Protein AF-H0HWJ2-F1 (afdb_monomer)

Solvent-accessible surface area (backbone atoms only — not comparable to full-atom values): 8398 Å² total; per-residue (Å²): 134,89,78,90,81,84,83,90,76,93,73,86,88,87,79,75,92,72,84,71,67,84,74,78,88,79,69,81,78,77,68,75,59,49,79,37,84,39,38,41,63,67,36,46,38,52,46,49,56,40,43,75,72,72,40,50,66,45,81,44,53,60,46,68,86,50,76,52,96,65,55,91,70,61,54,28,41,61,59,67,74,64,51,54,77,43,46,58,42,52,88,85,35,76,60,7,33,50,51,53,53,38,50,76,69,65,35,59,61,53,54,29,40,67,76,26,55,45,96,50,84,73,29,43,23,37,42,51,66,61,26,13,58,67,69,91

Nearest PDB structures (foldseek):
  3g5r-assembly1_A  TM=9.737E-01  e=5.961E-14  Thermus thermophilus HB8
  3g5q-assembly1_A  TM=9.767E-01  e=1.861E-13  Thermus thermophilus HB8
  3g5s-assembly1_A  TM=9.662E-01  e=2.276E-13  Thermus thermophilus HB8
  9enn-assembly1_A  TM=7.769E-01  e=1.678E-01  Hebeloma cylindrosporum
  9enk-assembly2_D  TM=7.489E-01  e=1.201E-01  Hebeloma cylindrosporum

InterPro domains:
  IPR002218 tRNA uridine 5-carboxymethylaminomethyl modification enzyme MnmG-related [PTHR11806] (30-119)
  IPR036188 FAD/NAD(P)-binding domain superfamily [G3DSA:3.50.50.60] (31-136)
  IPR036188 FAD/NAD(P)-binding domain superfamily [SSF51905] (28-124)
  IPR040131 MnmG, N-terminal domain [PF01134] (34-136)

Secondary structure (DSSP, 8-state):
--------------S-----------S---PPPEEEE--SHHHHHHHHHHHHTT--EEEE--TTTS--TT--SS-TT--SS-SEEEE--TTT-HHHHHHHHHHHTT-HHHHHHHHTEE--TTEEEE-HHHHHHHH-

Organism: NCBI:txid1107882

pLDDT: mean 85.3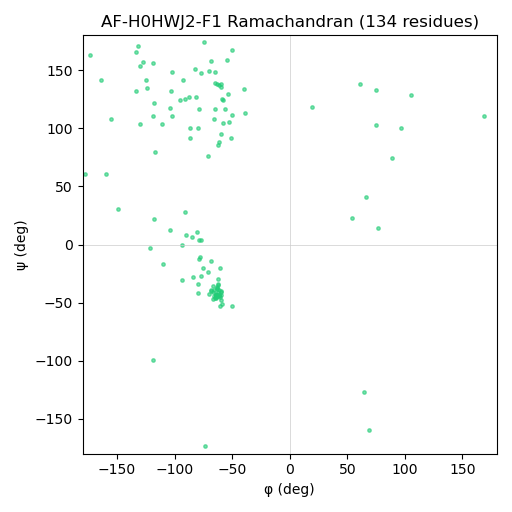6, std 22.45, range [29.83, 98.81]

Sequence (136 aa):
MLAMNDESRRNIQRDSLHFRTPGTISAAMKMKPVHIIGGGLAGSEAAWQAAQAGVPVVLYEMRPVRGTEAHKTDSLAELVCSNSFRSDDATANAVGLLHAEMRLAGSLIMRAADAHQVPAGGALAVDRDGFSAAVT

Structure (mmCIF, N/CA/C/O backbone):
data_AF-H0HWJ2-F1
#
_entry.id   AF-H0HWJ2-F1
#
loop_
_atom_site.group_PDB
_atom_site.id
_atom_site.type_symbol
_atom_site.label_atom_id
_atom_site.label_alt_id
_atom_site.label_comp_id
_atom_site.label_asym_id
_atom_site.label_entity_id
_atom_site.label_seq_id
_atom_site.pdbx_PDB_ins_code
_atom_site.Cartn_x
_atom_site.Cartn_y
_atom_site.Cartn_z
_atom_site.occupancy
_atom_site.B_iso_or_equiv
_atom_site.auth_seq_id
_atom_site.auth_comp_id
_atom_site.auth_asym_id
_atom_site.auth_atom_id
_atom_site.pdbx_PDB_model_num
ATOM 1 N N . MET A 1 1 ? 11.271 -0.576 87.605 1.00 35.44 1 MET A N 1
ATOM 2 C CA . MET A 1 1 ? 11.892 -1.913 87.565 1.00 35.44 1 MET A CA 1
ATOM 3 C C . MET A 1 1 ? 11.489 -2.549 86.245 1.00 35.44 1 MET A C 1
ATOM 5 O O . MET A 1 1 ? 10.350 -2.969 86.151 1.00 35.44 1 MET A O 1
ATOM 9 N N . LEU A 1 2 ? 12.421 -2.516 85.274 1.00 29.83 2 LEU A N 1
ATOM 10 C CA . LEU A 1 2 ? 12.485 -3.254 83.992 1.00 29.83 2 LEU A CA 1
ATOM 11 C C . LEU A 1 2 ? 11.345 -3.029 82.974 1.00 29.83 2 LEU A C 1
ATOM 13 O O . LEU A 1 2 ? 10.183 -3.079 83.337 1.00 29.83 2 LEU A O 1
ATOM 17 N N . ALA A 1 3 ? 11.541 -2.895 81.665 1.00 29.95 3 ALA A N 1
ATOM 18 C CA . ALA A 1 3 ? 12.613 -2.486 80.749 1.00 29.95 3 ALA A CA 1
ATOM 19 C C . ALA A 1 3 ? 11.944 -2.454 79.349 1.00 29.95 3 ALA A C 1
ATOM 21 O O . ALA A 1 3 ? 10.866 -3.017 79.167 1.00 29.95 3 ALA A O 1
ATOM 22 N N . MET A 1 4 ? 12.574 -1.786 78.386 1.00 38.53 4 MET A N 1
ATOM 23 C CA . MET A 1 4 ? 12.159 -1.634 76.983 1.00 38.53 4 MET A CA 1
ATOM 24 C C . MET A 1 4 ? 11.892 -2.957 76.230 1.00 38.53 4 MET A C 1
ATOM 26 O O . MET A 1 4 ? 12.429 -3.997 76.606 1.00 38.53 4 MET A O 1
ATOM 30 N N . ASN A 1 5 ? 11.109 -2.882 75.141 1.00 32.75 5 ASN A N 1
ATOM 31 C CA . ASN A 1 5 ? 11.477 -3.254 73.750 1.00 32.75 5 ASN A CA 1
ATOM 32 C C . ASN A 1 5 ? 10.198 -3.271 72.890 1.00 32.75 5 ASN A C 1
ATOM 34 O O . ASN A 1 5 ? 9.233 -3.953 73.218 1.00 32.75 5 ASN A O 1
ATOM 38 N N . ASP A 1 6 ? 10.026 -2.334 71.964 1.00 41.09 6 ASP A N 1
ATOM 39 C CA . ASP A 1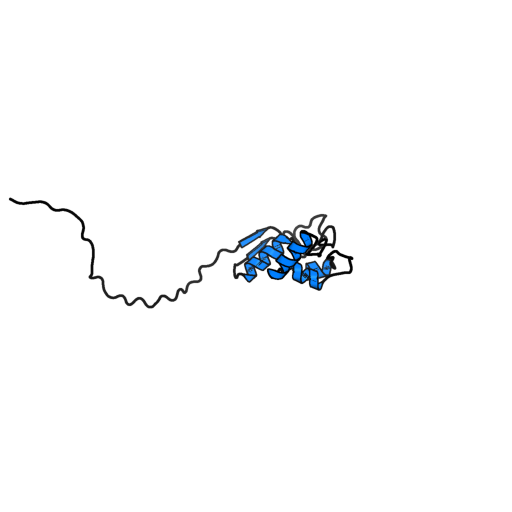 6 ? 10.634 -2.226 70.627 1.00 41.09 6 ASP A CA 1
ATOM 40 C C . ASP A 1 6 ? 10.040 -3.204 69.599 1.00 41.09 6 ASP A C 1
ATOM 42 O O . ASP A 1 6 ? 9.784 -4.382 69.834 1.00 41.09 6 ASP A O 1
ATOM 46 N N . GLU A 1 7 ? 9.758 -2.581 68.473 1.00 47.94 7 GLU A N 1
ATOM 47 C CA . GLU A 1 7 ? 9.048 -2.929 67.267 1.00 47.94 7 GLU A CA 1
ATOM 48 C C . GLU A 1 7 ? 9.481 -4.262 66.634 1.00 47.94 7 GLU A C 1
ATOM 50 O O . GLU A 1 7 ? 10.553 -4.799 66.885 1.00 47.94 7 GLU A O 1
ATOM 55 N N . SER A 1 8 ? 8.665 -4.728 65.682 1.00 42.38 8 SER A N 1
ATOM 56 C CA . SER A 1 8 ? 9.022 -5.691 64.625 1.00 42.38 8 SER A CA 1
ATOM 57 C C . SER A 1 8 ? 8.855 -7.189 64.924 1.00 42.38 8 SER A C 1
ATOM 59 O O . SER A 1 8 ? 9.799 -7.966 64.980 1.00 42.38 8 SER A O 1
ATOM 61 N N . ARG A 1 9 ? 7.596 -7.644 64.937 1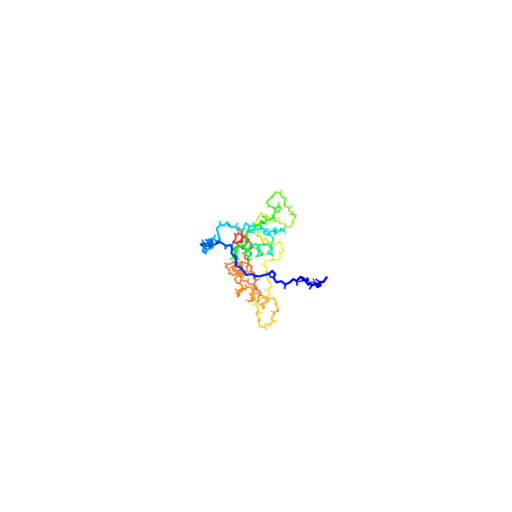.00 39.47 9 ARG A N 1
ATOM 62 C CA . ARG A 1 9 ? 7.189 -8.911 64.286 1.00 39.47 9 ARG A CA 1
ATOM 63 C C . ARG A 1 9 ? 5.682 -8.923 64.033 1.00 39.47 9 ARG A C 1
ATOM 65 O O . ARG A 1 9 ? 4.929 -9.771 64.491 1.00 39.47 9 ARG A O 1
ATOM 72 N N . ARG A 1 10 ? 5.260 -7.938 63.234 1.00 47.91 10 ARG A N 1
ATOM 73 C CA . ARG A 1 10 ? 4.078 -8.037 62.372 1.00 47.91 10 ARG A CA 1
ATOM 74 C C . ARG A 1 10 ? 4.329 -9.166 61.375 1.00 47.91 10 ARG A C 1
ATOM 76 O O . ARG A 1 10 ? 4.892 -8.914 60.318 1.00 47.91 10 ARG A O 1
ATOM 83 N N . ASN A 1 11 ? 3.989 -10.402 61.723 1.00 37.62 11 ASN A N 1
ATOM 84 C CA . ASN A 1 11 ? 3.738 -11.433 60.728 1.00 37.62 11 ASN A CA 1
ATOM 85 C C . ASN A 1 11 ? 3.0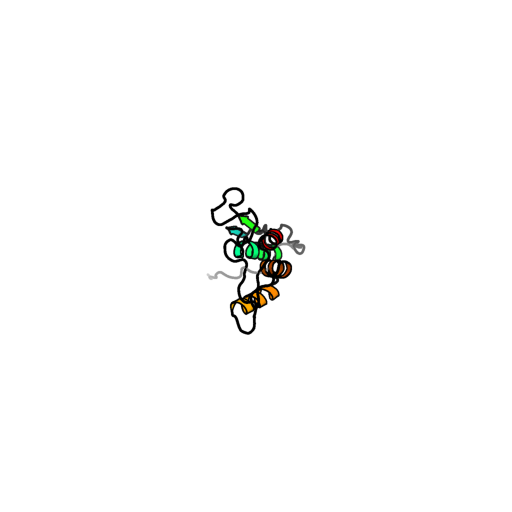03 -12.626 61.349 1.00 37.62 11 ASN A C 1
ATOM 87 O O . ASN A 1 11 ? 3.374 -13.082 62.425 1.00 37.62 11 ASN A O 1
ATOM 91 N N . ILE A 1 12 ? 2.072 -13.170 60.565 1.00 39.16 12 ILE A N 1
ATOM 92 C CA . ILE A 1 12 ? 1.558 -14.546 60.617 1.00 39.16 12 ILE A CA 1
ATOM 93 C C . ILE A 1 12 ? 0.243 -14.747 61.398 1.00 39.16 12 ILE A C 1
ATOM 95 O O . ILE A 1 12 ? 0.199 -14.944 62.606 1.00 39.16 12 ILE A O 1
ATOM 99 N N . GLN A 1 13 ? -0.811 -14.828 60.574 1.00 40.19 13 GLN A N 1
ATOM 100 C CA . GLN A 1 13 ? -1.999 -15.683 60.691 1.00 40.19 13 GLN A CA 1
ATOM 101 C C . GLN A 1 13 ? -3.064 -15.318 61.726 1.00 40.19 13 GLN A C 1
ATOM 103 O O . GLN A 1 13 ? -2.984 -15.719 62.882 1.00 40.19 13 GLN A O 1
ATOM 108 N N . ARG A 1 14 ? -4.160 -14.725 61.229 1.00 40.91 14 ARG A N 1
ATOM 109 C CA . ARG A 1 14 ? -5.545 -15.217 61.413 1.00 40.91 14 ARG A CA 1
ATOM 110 C C . ARG A 1 14 ? -6.544 -14.327 60.666 1.00 40.91 14 ARG A C 1
ATOM 112 O O . ARG A 1 14 ? -7.461 -13.789 61.262 1.00 40.91 14 ARG A O 1
ATOM 119 N N . ASP A 1 15 ? -6.398 -14.233 59.348 1.00 36.28 15 ASP A N 1
ATOM 120 C CA . ASP A 1 15 ? -7.514 -13.826 58.495 1.00 36.28 15 ASP A CA 1
ATOM 121 C C . ASP A 1 15 ? -7.949 -15.029 57.667 1.00 36.28 15 ASP A C 1
ATOM 123 O O . ASP A 1 15 ? -7.250 -15.498 56.774 1.00 36.28 15 ASP A O 1
ATOM 127 N N . SER A 1 16 ? -9.075 -15.5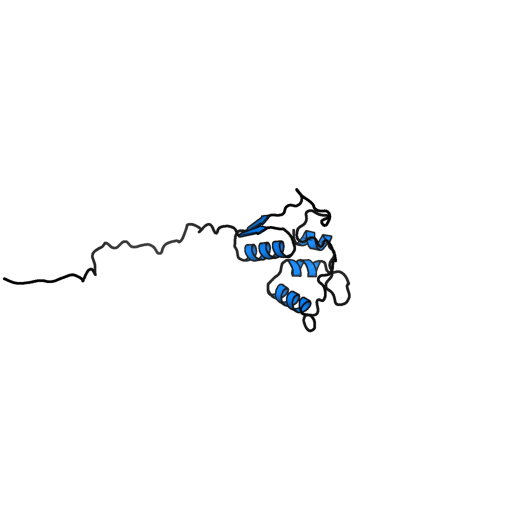83 58.117 1.00 39.00 16 SER A N 1
ATOM 128 C CA . SER A 1 16 ? -10.130 -16.239 57.347 1.00 39.00 16 SER A CA 1
ATOM 129 C C . SER A 1 16 ? -9.776 -16.719 55.931 1.00 39.00 16 SER A C 1
ATOM 131 O O . SER A 1 16 ? -9.519 -15.942 55.012 1.00 39.00 16 SER A O 1
ATOM 133 N N . LEU A 1 17 ? -9.886 -18.039 55.747 1.00 36.38 17 LEU A N 1
ATOM 134 C CA . LEU A 1 17 ? -9.957 -18.710 54.452 1.00 36.38 17 LEU A CA 1
ATOM 135 C C . LEU A 1 17 ? -11.038 -18.074 53.558 1.00 36.38 17 LEU A C 1
ATOM 137 O O . LEU A 1 17 ? -12.192 -18.491 53.563 1.00 36.38 17 LEU A O 1
ATOM 141 N N . HIS A 1 18 ? -10.650 -17.099 52.742 1.00 37.00 18 HIS A N 1
ATOM 142 C CA . HIS A 1 18 ? -11.327 -16.809 51.488 1.00 37.00 18 HIS A CA 1
ATOM 143 C C . HIS A 1 18 ? -10.704 -17.713 50.433 1.00 37.00 18 HIS A C 1
ATOM 145 O O . HIS A 1 18 ? -9.623 -17.432 49.911 1.00 37.00 18 HIS A O 1
ATOM 151 N N . PHE A 1 19 ? -11.393 -18.810 50.128 1.00 39.34 19 PHE A N 1
ATOM 152 C CA . PHE A 1 19 ? -11.152 -19.586 48.921 1.00 39.34 19 PHE A CA 1
ATOM 153 C C . PHE A 1 19 ? -11.462 -18.676 47.724 1.00 39.34 19 PHE A C 1
ATOM 155 O O . PHE A 1 19 ? -12.588 -18.610 47.239 1.00 39.34 19 PHE A O 1
ATOM 162 N N . ARG A 1 20 ? -10.473 -17.881 47.297 1.00 43.62 20 ARG A N 1
ATOM 163 C CA . ARG A 1 20 ? -10.531 -17.181 46.018 1.00 43.62 20 ARG A CA 1
ATOM 164 C C . ARG A 1 20 ? -10.501 -18.270 44.955 1.00 43.62 20 ARG A C 1
ATOM 166 O O . ARG A 1 20 ? -9.470 -18.907 44.755 1.00 43.62 20 ARG A O 1
ATOM 173 N N . THR A 1 21 ? -11.632 -18.488 44.292 1.00 52.31 21 THR A N 1
ATOM 174 C CA . THR A 1 21 ? -11.663 -19.088 42.956 1.00 52.31 21 THR A CA 1
ATOM 175 C C . THR A 1 21 ? -10.503 -18.510 42.139 1.00 52.31 21 THR A C 1
ATOM 177 O O . THR A 1 21 ? -10.318 -17.287 42.186 1.00 52.31 21 THR A O 1
ATOM 180 N N . PRO A 1 22 ? -9.716 -19.328 41.412 1.00 48.03 22 PRO A N 1
ATOM 181 C CA . PRO A 1 22 ? -8.761 -18.819 40.436 1.00 48.03 22 PRO A CA 1
ATOM 182 C C . PRO A 1 22 ? -9.519 -17.848 39.542 1.00 48.03 22 PRO A C 1
ATOM 184 O O . PRO A 1 22 ? -10.486 -18.232 38.885 1.00 48.03 22 PRO A O 1
ATOM 187 N N . GLY A 1 23 ? -9.174 -16.569 39.660 1.00 45.28 23 GLY A N 1
ATOM 188 C CA . GLY A 1 23 ? -9.943 -15.492 39.076 1.00 45.28 23 GLY A CA 1
ATOM 189 C C . GLY A 1 23 ? -10.084 -15.726 37.586 1.00 45.28 23 GLY A C 1
ATOM 190 O O . GLY A 1 23 ? -9.103 -15.690 36.847 1.00 45.28 23 GLY A O 1
ATOM 191 N N . THR A 1 24 ? -11.319 -15.921 37.144 1.00 47.34 24 THR A N 1
ATOM 192 C CA . THR A 1 24 ? -11.717 -15.558 35.797 1.00 47.34 24 THR A CA 1
ATOM 193 C C . THR A 1 24 ? -11.303 -14.100 35.629 1.00 47.34 24 THR A C 1
ATOM 195 O O . THR A 1 24 ? -11.916 -13.206 36.216 1.00 47.34 24 THR A O 1
ATOM 198 N N . ILE A 1 25 ? -10.234 -13.833 34.879 1.00 56.34 25 ILE A N 1
ATOM 199 C CA . ILE A 1 25 ? -9.942 -12.484 34.396 1.00 56.34 25 ILE A CA 1
ATOM 200 C C . ILE A 1 25 ? -11.009 -12.201 33.333 1.00 56.34 25 ILE A C 1
ATOM 202 O O . ILE A 1 25 ? -10.780 -12.335 32.140 1.00 56.34 25 ILE A O 1
ATOM 206 N N . SER A 1 26 ? -12.231 -11.907 33.773 1.00 60.72 26 SER A N 1
ATOM 207 C CA . SER A 1 26 ? -13.337 -11.507 32.912 1.00 60.72 26 SER A CA 1
ATOM 208 C C . SER A 1 26 ? -13.747 -10.092 33.270 1.00 60.72 26 SER A C 1
ATOM 210 O O . SER A 1 26 ? -14.733 -9.849 33.959 1.00 60.72 26 SER A O 1
ATOM 212 N N . ALA A 1 27 ? -12.960 -9.161 32.754 1.00 53.94 27 ALA A N 1
ATOM 213 C CA . ALA A 1 27 ? -13.436 -7.922 32.171 1.00 53.94 27 ALA A CA 1
ATOM 214 C C . ALA A 1 27 ? -12.331 -7.518 31.201 1.00 53.94 27 ALA A C 1
ATOM 216 O O . ALA A 1 27 ? -11.229 -7.187 31.633 1.00 53.94 27 ALA A O 1
ATOM 217 N N . ALA A 1 28 ? -12.601 -7.653 29.901 1.00 56.12 28 ALA A N 1
ATOM 218 C CA . ALA A 1 28 ? -11.720 -7.224 28.829 1.00 56.12 28 ALA A CA 1
ATOM 219 C C . ALA A 1 28 ? -11.059 -5.897 29.215 1.00 56.12 28 ALA A C 1
ATOM 221 O O . ALA A 1 28 ? -11.747 -4.880 29.352 1.00 56.12 28 ALA A O 1
ATOM 222 N N . MET A 1 29 ? -9.738 -5.896 29.418 1.00 58.53 29 MET A N 1
ATOM 223 C CA . MET A 1 29 ? -9.011 -4.639 29.368 1.00 58.53 29 MET A CA 1
ATOM 224 C C . MET A 1 29 ? -9.293 -4.093 27.974 1.00 58.53 29 MET A C 1
ATOM 226 O O . MET A 1 29 ? -8.804 -4.636 26.986 1.00 58.53 29 MET A O 1
ATOM 230 N N . LYS A 1 30 ? -10.170 -3.087 27.889 1.00 74.44 30 LYS A N 1
ATOM 231 C CA . LYS A 1 30 ? -10.442 -2.364 26.651 1.00 74.44 30 LYS A CA 1
ATOM 232 C C . LYS A 1 30 ? -9.111 -1.762 26.229 1.00 74.44 30 LYS A C 1
ATOM 234 O O . LYS A 1 30 ? -8.710 -0.721 26.751 1.00 74.44 30 LYS A O 1
ATOM 239 N N . MET A 1 31 ? -8.396 -2.460 25.350 1.00 84.19 31 MET A N 1
ATOM 240 C CA . MET A 1 31 ? -7.186 -1.922 24.758 1.00 84.19 31 MET A CA 1
ATOM 241 C C . MET A 1 31 ? -7.588 -0.637 24.050 1.00 84.19 31 MET A C 1
ATOM 243 O O . MET A 1 31 ? -8.545 -0.617 23.271 1.00 84.19 31 MET A O 1
ATOM 247 N N . LYS A 1 32 ? -6.915 0.460 24.398 1.00 94.50 32 LYS A N 1
ATOM 248 C CA . LYS A 1 32 ? -7.139 1.730 23.715 1.00 94.50 32 LYS A CA 1
ATOM 249 C C . LYS A 1 32 ? -6.723 1.552 22.255 1.00 94.50 32 LYS A C 1
ATOM 251 O O . LYS A 1 32 ? -5.695 0.915 22.019 1.00 94.50 32 LYS A O 1
ATOM 256 N N . PRO A 1 33 ? -7.495 2.083 21.298 1.00 96.88 33 PRO A N 1
ATOM 257 C CA . PRO A 1 33 ? -7.129 1.950 19.906 1.00 96.88 33 PRO A CA 1
ATOM 258 C C . PRO A 1 33 ? -5.831 2.697 19.594 1.00 96.88 33 PRO A C 1
ATOM 260 O O . PRO A 1 33 ? -5.540 3.741 20.183 1.00 96.88 33 PRO A O 1
ATOM 263 N N . VAL A 1 34 ? -5.074 2.173 18.635 1.00 98.06 34 VAL A N 1
ATOM 264 C CA . VAL A 1 34 ? -3.980 2.897 17.989 1.00 98.06 34 VAL A CA 1
ATOM 265 C C . VAL A 1 34 ? -4.580 3.790 16.910 1.00 98.06 34 VAL A C 1
ATOM 267 O O . VAL A 1 34 ? -5.344 3.338 16.058 1.00 98.06 34 VAL A O 1
ATOM 270 N N . HIS A 1 35 ? -4.241 5.072 16.965 1.00 98.44 35 HIS A N 1
ATOM 271 C CA . HIS A 1 35 ? -4.691 6.064 15.999 1.00 98.44 35 HIS A CA 1
ATOM 272 C C . HIS A 1 35 ? -3.624 6.225 14.916 1.00 98.44 35 HIS A C 1
ATOM 274 O O . HIS A 1 35 ? -2.471 6.522 15.227 1.00 98.44 35 HIS A O 1
ATOM 280 N N . ILE A 1 36 ? -4.008 6.042 13.655 1.00 98.75 36 ILE A N 1
ATOM 281 C CA . ILE A 1 36 ? -3.110 6.146 12.502 1.00 98.75 36 ILE A CA 1
ATOM 282 C C . ILE A 1 36 ? -3.601 7.279 11.617 1.00 98.75 36 ILE A C 1
ATOM 284 O O . ILE A 1 36 ? -4.748 7.273 11.179 1.00 98.75 36 ILE A O 1
ATOM 288 N N . ILE A 1 37 ? -2.741 8.266 11.378 1.00 98.44 37 ILE A N 1
ATOM 289 C CA . ILE A 1 37 ? -3.089 9.466 10.617 1.00 98.44 37 ILE A CA 1
ATOM 290 C C . ILE A 1 37 ? -2.529 9.345 9.199 1.00 98.44 37 ILE A C 1
ATOM 292 O O . ILE A 1 37 ? -1.319 9.416 8.999 1.00 98.44 37 ILE A O 1
ATOM 296 N N . GLY A 1 38 ? -3.427 9.197 8.227 1.00 97.94 38 GLY A N 1
ATOM 297 C CA . GLY A 1 38 ? -3.143 9.082 6.799 1.00 97.94 38 GLY A CA 1
ATOM 298 C C . GLY A 1 38 ? -3.299 7.655 6.276 1.00 97.94 38 GLY A C 1
ATOM 299 O O . GLY A 1 38 ? -2.684 6.728 6.792 1.00 97.94 38 GLY A O 1
ATOM 300 N N . GLY A 1 39 ? -4.067 7.494 5.199 1.00 97.75 39 GLY A N 1
ATOM 301 C CA . GLY A 1 39 ? -4.328 6.236 4.499 1.00 97.75 39 GLY A CA 1
ATOM 302 C C . GLY A 1 39 ? -3.357 5.936 3.356 1.00 97.75 39 GLY A C 1
ATOM 303 O O . GLY A 1 39 ? -3.734 5.303 2.376 1.00 97.75 39 GLY A O 1
ATOM 304 N N . GLY A 1 40 ? -2.118 6.433 3.420 1.00 97.81 40 GLY A N 1
ATOM 305 C CA . GLY A 1 40 ? -1.079 6.128 2.426 1.00 97.81 40 GLY A CA 1
ATOM 306 C C . GLY A 1 40 ? -0.521 4.705 2.569 1.00 97.81 40 GLY A C 1
ATOM 307 O O . GLY A 1 40 ? -0.991 3.932 3.404 1.00 97.81 40 GLY A O 1
ATOM 308 N N . LEU A 1 41 ? 0.528 4.368 1.805 1.00 98.31 41 LEU A N 1
ATOM 309 C CA . LEU A 1 41 ? 1.195 3.052 1.867 1.00 98.31 41 LEU A CA 1
ATOM 310 C C . LEU A 1 41 ? 1.555 2.646 3.309 1.00 98.31 41 LEU A C 1
ATOM 312 O O . LEU A 1 41 ? 1.156 1.586 3.782 1.00 98.31 41 LEU A O 1
ATOM 316 N N . ALA A 1 42 ? 2.257 3.525 4.032 1.00 98.44 42 ALA A N 1
ATOM 317 C CA . ALA A 1 42 ? 2.698 3.250 5.399 1.00 98.44 42 ALA A CA 1
ATOM 318 C C . ALA A 1 42 ? 1.539 3.183 6.405 1.00 98.44 42 ALA A C 1
ATOM 320 O O . ALA A 1 42 ? 1.547 2.334 7.290 1.00 98.44 42 ALA A O 1
ATOM 321 N N . GLY A 1 43 ? 0.540 4.063 6.280 1.00 98.69 43 GLY A N 1
ATOM 322 C CA . GLY A 1 43 ? -0.601 4.085 7.195 1.00 98.69 43 GLY A CA 1
ATOM 323 C C . GLY A 1 43 ? -1.501 2.863 7.041 1.00 98.69 43 GLY A C 1
ATOM 324 O O . GLY A 1 43 ? -1.924 2.285 8.039 1.00 98.69 43 GLY A O 1
ATOM 325 N N . SER A 1 44 ? -1.711 2.416 5.802 1.00 98.69 44 SER A N 1
ATOM 326 C CA . SER A 1 44 ? -2.473 1.199 5.502 1.00 98.69 44 SER A CA 1
ATOM 327 C C . SER A 1 44 ? -1.755 -0.049 6.021 1.00 98.69 44 SER A C 1
ATOM 329 O O . SER A 1 44 ? -2.372 -0.881 6.680 1.00 98.69 44 SER A O 1
ATOM 331 N N . GLU A 1 45 ? -0.436 -0.151 5.817 1.00 98.81 45 GLU A N 1
ATOM 332 C CA . GLU A 1 45 ? 0.361 -1.258 6.362 1.00 98.81 45 GLU A CA 1
ATOM 333 C C . GLU A 1 45 ? 0.377 -1.244 7.898 1.00 98.81 45 GLU A C 1
ATOM 335 O O . GLU A 1 45 ? 0.155 -2.274 8.528 1.00 98.81 45 GLU A O 1
ATOM 340 N N . ALA A 1 46 ? 0.570 -0.082 8.527 1.00 98.75 46 ALA A N 1
ATOM 341 C CA . ALA A 1 46 ? 0.548 0.033 9.984 1.00 98.75 46 ALA A CA 1
ATOM 342 C C . ALA A 1 46 ? -0.821 -0.355 10.571 1.00 98.75 46 ALA A C 1
ATOM 344 O O . ALA A 1 46 ? -0.878 -1.048 11.589 1.00 98.75 46 ALA A O 1
ATOM 345 N N . ALA A 1 47 ? -1.916 0.055 9.919 1.00 98.69 47 ALA A N 1
ATOM 346 C CA . ALA A 1 47 ? -3.272 -0.301 10.326 1.00 98.69 47 ALA A CA 1
ATOM 347 C C . ALA A 1 47 ? -3.500 -1.806 10.217 1.00 98.69 47 ALA A C 1
ATOM 349 O O . ALA A 1 47 ? -3.993 -2.422 11.162 1.00 98.69 47 ALA A O 1
ATOM 350 N N . TRP A 1 48 ? -3.074 -2.396 9.100 1.00 98.56 48 TRP A N 1
ATOM 351 C CA . TRP A 1 48 ? -3.152 -3.829 8.864 1.00 98.56 48 TRP A CA 1
ATOM 352 C C . TRP A 1 48 ? -2.386 -4.631 9.918 1.00 98.56 48 TRP A C 1
ATOM 354 O O . TRP A 1 48 ? -2.951 -5.528 10.540 1.00 98.56 48 TRP A O 1
ATOM 364 N N . GLN A 1 49 ? -1.121 -4.290 10.164 1.00 98.56 49 GLN A N 1
ATOM 365 C CA . GLN A 1 49 ? -0.273 -5.015 11.112 1.00 98.56 49 GLN A CA 1
ATOM 366 C C . GLN A 1 49 ? -0.806 -4.914 12.547 1.00 98.56 49 GLN A C 1
ATOM 368 O O . GLN A 1 49 ? -0.881 -5.919 13.254 1.00 98.56 49 GLN A O 1
ATOM 373 N N . ALA A 1 50 ? -1.239 -3.723 12.975 1.00 98.06 50 ALA A N 1
ATOM 374 C CA . ALA A 1 50 ? -1.829 -3.540 14.299 1.00 98.06 50 ALA A CA 1
ATOM 375 C C . ALA A 1 50 ? -3.145 -4.324 14.457 1.00 98.06 50 ALA A C 1
ATOM 377 O O . ALA A 1 50 ? -3.335 -5.004 15.468 1.00 98.06 50 ALA A O 1
ATOM 378 N N . ALA A 1 51 ? -4.016 -4.298 13.443 1.00 97.56 51 ALA A N 1
ATOM 379 C CA . ALA A 1 51 ? -5.265 -5.055 13.453 1.00 97.56 51 ALA A CA 1
ATOM 380 C C . ALA A 1 51 ? -5.025 -6.576 13.473 1.00 97.56 51 ALA A C 1
ATOM 382 O O . ALA A 1 51 ? -5.647 -7.280 14.268 1.00 97.56 51 ALA A O 1
ATOM 383 N N . GLN A 1 52 ? -4.077 -7.079 12.674 1.00 97.75 52 GLN A N 1
ATOM 384 C CA . GLN A 1 52 ? -3.684 -8.496 12.655 1.00 97.75 52 GLN A CA 1
ATOM 385 C C . GLN A 1 52 ? -3.102 -8.967 13.995 1.00 97.75 52 GLN A C 1
ATOM 387 O O . GLN A 1 52 ? -3.276 -10.125 14.369 1.00 97.75 52 GLN A O 1
ATOM 392 N N . ALA A 1 53 ? -2.464 -8.072 14.753 1.00 96.81 53 ALA A N 1
ATOM 393 C CA . ALA A 1 53 ? -1.994 -8.338 16.113 1.00 96.81 53 ALA A CA 1
ATOM 394 C C . ALA A 1 53 ? -3.110 -8.271 17.181 1.00 96.81 53 ALA A C 1
ATOM 396 O O . ALA A 1 53 ? -2.832 -8.394 18.375 1.00 96.81 53 ALA A O 1
ATOM 397 N N . GLY A 1 54 ? -4.370 -8.058 16.784 1.00 96.00 54 GLY A N 1
ATOM 398 C CA . GLY A 1 54 ? -5.514 -7.950 17.693 1.00 96.00 54 GLY A CA 1
ATOM 399 C C . GLY A 1 54 ? -5.612 -6.607 18.423 1.00 96.00 54 GLY A C 1
ATOM 400 O O . GLY A 1 54 ? -6.358 -6.491 19.398 1.00 96.00 54 GLY A O 1
ATOM 401 N N . VAL A 1 55 ? -4.871 -5.587 17.980 1.00 97.00 55 VAL A N 1
ATOM 402 C CA . VAL A 1 55 ? -4.934 -4.234 18.542 1.00 97.00 55 VAL A CA 1
ATOM 403 C C . VAL A 1 55 ? -6.032 -3.444 17.823 1.00 97.00 55 VAL A C 1
ATOM 405 O O . VAL A 1 55 ? -6.007 -3.363 16.597 1.00 97.00 55 VAL A O 1
ATOM 408 N N . PRO A 1 56 ? -6.999 -2.836 18.536 1.00 97.62 56 PRO A N 1
ATOM 409 C CA . PRO A 1 56 ? -7.990 -1.972 17.902 1.00 97.62 56 PRO A CA 1
ATOM 410 C C . PRO A 1 56 ? -7.315 -0.795 17.185 1.00 97.62 56 PRO A C 1
ATOM 412 O O . PRO A 1 56 ? -6.403 -0.178 17.733 1.00 97.62 56 PRO A O 1
ATOM 415 N N . VAL A 1 57 ? -7.778 -0.450 15.984 1.00 98.25 57 VAL A N 1
ATOM 416 C CA . VAL A 1 57 ? -7.207 0.630 15.165 1.00 98.25 57 VAL A CA 1
ATOM 417 C C . VAL A 1 57 ? -8.286 1.637 14.794 1.00 98.25 57 VAL A C 1
ATOM 419 O O . VAL A 1 57 ? -9.417 1.266 14.489 1.00 98.25 57 VAL A O 1
ATOM 422 N N . VAL A 1 58 ? -7.917 2.917 14.789 1.00 98.44 58 VAL A N 1
ATOM 423 C CA . VAL A 1 58 ? -8.672 3.974 14.110 1.00 98.44 58 VAL A CA 1
ATOM 424 C C . VAL A 1 58 ? -7.765 4.590 13.051 1.00 98.44 58 VAL A C 1
ATOM 426 O O . VAL A 1 58 ? -6.790 5.268 13.382 1.00 98.44 58 VAL A O 1
ATOM 429 N N . LEU A 1 59 ? -8.084 4.344 11.781 1.00 98.38 59 LEU A N 1
ATOM 430 C CA . LEU A 1 59 ? -7.408 4.952 10.640 1.00 98.38 59 LEU A CA 1
ATOM 431 C C . LEU A 1 59 ? -8.135 6.241 10.248 1.00 98.38 59 LEU A C 1
ATOM 433 O O . LEU A 1 59 ? -9.338 6.234 9.998 1.00 98.38 59 LEU A O 1
ATOM 437 N N . TYR A 1 60 ? -7.395 7.342 10.196 1.00 98.25 60 TYR A N 1
ATOM 438 C CA . TYR A 1 60 ? -7.889 8.639 9.756 1.00 98.25 60 TYR A CA 1
ATOM 439 C C . TYR A 1 60 ? -7.383 8.908 8.347 1.00 98.25 60 TYR A C 1
ATOM 441 O O . TYR A 1 60 ? -6.182 9.054 8.138 1.00 98.25 60 TYR A O 1
ATOM 449 N N . GLU A 1 61 ? -8.294 9.032 7.393 1.00 97.38 61 GLU A N 1
ATOM 450 C CA . GLU A 1 61 ? -8.001 9.472 6.032 1.00 97.38 61 GLU A CA 1
ATOM 451 C C . GLU A 1 61 ? -8.883 10.683 5.724 1.00 97.38 61 GLU A C 1
ATOM 453 O O . GLU A 1 61 ? -10.057 10.727 6.089 1.00 97.38 61 GLU A O 1
ATOM 458 N N . MET A 1 62 ? -8.284 11.715 5.131 1.00 96.19 62 MET A N 1
ATOM 459 C CA . MET A 1 62 ? -9.006 12.946 4.809 1.00 96.19 62 MET A CA 1
ATOM 460 C C . MET A 1 62 ? -9.879 12.778 3.560 1.00 96.19 62 MET A C 1
ATOM 462 O O . MET A 1 62 ? -10.887 13.471 3.421 1.00 96.19 62 MET A O 1
ATOM 466 N N . ARG A 1 63 ? -9.506 11.871 2.654 1.00 95.12 63 ARG A N 1
ATOM 467 C CA . ARG A 1 63 ? -10.290 11.486 1.478 1.00 95.12 63 ARG A CA 1
ATOM 468 C C . ARG A 1 63 ? -11.440 10.546 1.885 1.00 95.12 63 ARG A C 1
ATOM 470 O O . ARG A 1 63 ? -11.297 9.806 2.855 1.00 95.12 63 ARG A O 1
ATOM 477 N N . PRO A 1 64 ? -12.598 10.592 1.198 1.00 93.38 64 PRO A N 1
ATOM 478 C CA . PRO A 1 64 ? -12.933 11.432 0.038 1.00 93.38 64 PRO A CA 1
ATOM 479 C C . PRO A 1 64 ? -13.279 12.892 0.374 1.00 93.38 64 PRO A C 1
ATOM 481 O O . PRO A 1 64 ? -13.390 13.711 -0.534 1.00 93.38 64 PRO A O 1
ATOM 484 N N . VAL A 1 65 ? -13.461 13.242 1.654 1.00 95.00 65 VAL A N 1
ATOM 485 C CA . VAL A 1 65 ? -14.000 14.557 2.067 1.00 95.00 65 VAL A CA 1
ATOM 486 C C . VAL A 1 65 ? -13.105 15.714 1.618 1.00 95.00 65 VAL A C 1
ATOM 488 O O . VAL A 1 65 ? -13.597 16.756 1.185 1.00 95.00 65 VAL A O 1
ATOM 491 N N . ARG A 1 66 ? -11.785 15.535 1.702 1.00 92.50 66 ARG A N 1
ATOM 492 C CA . ARG A 1 66 ? -10.786 16.492 1.229 1.00 92.50 66 ARG A CA 1
ATOM 493 C C . ARG A 1 66 ? -9.760 15.789 0.345 1.00 92.50 66 ARG A C 1
ATOM 495 O O . ARG A 1 66 ? -8.854 15.126 0.840 1.00 92.50 66 ARG A O 1
ATOM 502 N N . GLY A 1 67 ? -9.888 15.981 -0.965 1.00 89.62 67 GLY A N 1
ATOM 503 C CA . GLY A 1 67 ? -8.864 15.602 -1.937 1.00 89.62 67 GLY A CA 1
ATOM 504 C C . GLY A 1 67 ? -7.654 16.543 -1.934 1.00 89.62 67 GLY A C 1
ATOM 505 O O . GLY A 1 67 ? -7.643 17.591 -1.281 1.00 89.62 67 GLY A O 1
ATOM 506 N N . THR A 1 68 ? -6.634 16.178 -2.707 1.00 90.50 68 THR A N 1
ATOM 507 C CA . THR A 1 68 ? -5.525 17.067 -3.089 1.00 90.50 68 THR A CA 1
ATOM 508 C C . THR A 1 68 ? -5.271 16.923 -4.583 1.00 90.50 68 THR A C 1
ATOM 510 O O . THR A 1 68 ? -5.712 15.949 -5.181 1.00 90.50 68 THR A O 1
ATOM 513 N N . GLU A 1 69 ? -4.515 17.845 -5.181 1.00 92.94 69 GLU A N 1
ATOM 514 C CA . GLU A 1 69 ? -4.163 17.780 -6.610 1.00 92.94 69 GLU A CA 1
ATOM 515 C C . GLU A 1 69 ? -3.362 16.522 -6.992 1.00 92.94 69 GLU A C 1
ATOM 517 O O . GLU A 1 69 ? -3.322 16.147 -8.160 1.00 92.94 69 GLU A O 1
ATOM 522 N N . ALA A 1 70 ? -2.723 15.869 -6.015 1.00 92.81 70 ALA A N 1
ATOM 523 C CA . ALA A 1 70 ? -1.956 14.651 -6.247 1.00 92.81 70 ALA A CA 1
ATOM 524 C C . ALA A 1 70 ? -2.839 13.397 -6.344 1.00 92.81 70 ALA A C 1
ATOM 526 O O . ALA A 1 70 ? -2.501 12.485 -7.092 1.00 92.81 70 ALA A O 1
ATOM 527 N N . HIS A 1 71 ? -3.942 13.340 -5.591 1.00 95.31 71 HIS A N 1
ATOM 528 C CA . HIS A 1 71 ? -4.791 12.1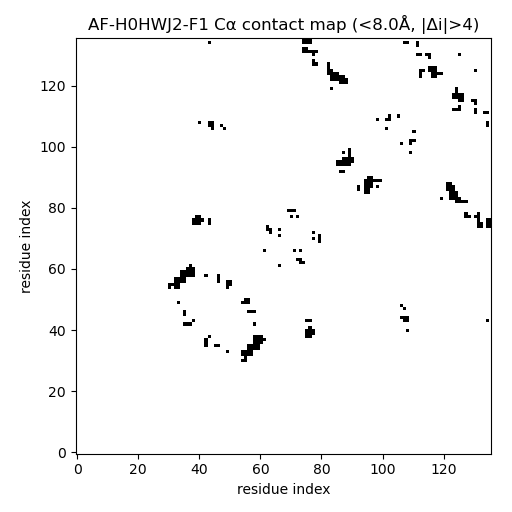51 -5.510 1.00 95.31 71 HIS A CA 1
ATOM 529 C C . HIS A 1 71 ? -5.922 12.218 -6.531 1.00 95.31 71 HIS A C 1
ATOM 531 O O . HIS A 1 71 ? -6.531 13.266 -6.744 1.00 95.31 71 HIS A O 1
ATOM 537 N N . LYS A 1 72 ? -6.234 11.074 -7.125 1.00 93.31 72 LYS A N 1
ATOM 538 C CA . LYS A 1 72 ? -7.296 10.907 -8.120 1.00 93.31 72 LYS A CA 1
ATOM 539 C C . LYS A 1 72 ? -8.473 10.108 -7.580 1.00 93.31 72 LYS A C 1
ATOM 541 O O . LYS A 1 72 ? -9.545 10.148 -8.177 1.00 93.31 72 LYS A O 1
ATOM 546 N N . THR A 1 73 ? -8.276 9.398 -6.473 1.00 93.94 73 THR A N 1
ATOM 547 C CA . THR A 1 73 ? -9.258 8.486 -5.888 1.00 93.94 73 THR A CA 1
ATOM 548 C C . THR A 1 73 ? -9.412 8.726 -4.388 1.00 93.94 73 THR A C 1
ATOM 550 O O . THR A 1 73 ? -8.655 9.473 -3.757 1.00 93.94 73 THR A O 1
ATOM 553 N N . ASP A 1 74 ? -10.410 8.074 -3.807 1.00 95.69 74 ASP A N 1
ATOM 554 C CA . ASP A 1 74 ? -10.618 7.974 -2.366 1.00 95.69 74 ASP A CA 1
ATOM 555 C C . ASP A 1 74 ? -10.001 6.711 -1.752 1.00 95.69 74 ASP A C 1
ATOM 557 O O . ASP A 1 74 ? -10.050 6.536 -0.535 1.00 95.69 74 ASP A O 1
ATOM 561 N N . SER A 1 75 ? -9.377 5.864 -2.574 1.00 97.31 75 SER A N 1
ATOM 562 C CA . SER A 1 75 ? -8.764 4.616 -2.142 1.00 97.31 75 SER A CA 1
ATOM 563 C C . SER A 1 75 ? -7.509 4.846 -1.295 1.00 97.31 75 SER A C 1
ATOM 565 O O . SER A 1 75 ? -6.741 5.811 -1.462 1.00 97.31 75 SER A O 1
ATOM 567 N N . LEU A 1 76 ? -7.284 3.912 -0.376 1.00 98.31 76 LEU A N 1
ATOM 568 C CA . LEU A 1 76 ? -6.069 3.839 0.420 1.00 98.31 76 LEU A CA 1
ATOM 569 C C . LEU A 1 76 ? -4.872 3.457 -0.460 1.00 98.31 76 LEU A C 1
ATOM 571 O O . LEU A 1 76 ? -5.016 2.893 -1.542 1.00 98.31 76 LEU A O 1
ATOM 575 N N . ALA A 1 77 ? -3.671 3.794 0.008 1.00 98.19 77 ALA A N 1
ATOM 576 C CA . ALA A 1 77 ? -2.401 3.458 -0.635 1.00 98.19 77 ALA A CA 1
ATOM 577 C C . ALA A 1 77 ? -2.259 3.880 -2.117 1.00 98.19 77 ALA A C 1
ATOM 579 O O . ALA A 1 77 ? -1.410 3.344 -2.826 1.00 98.19 77 ALA A O 1
ATOM 580 N N . GLU A 1 78 ? -3.026 4.871 -2.583 1.00 98.00 78 GLU A N 1
ATOM 581 C CA . GLU A 1 78 ? -2.949 5.365 -3.963 1.00 98.00 78 GLU A CA 1
ATOM 582 C C . GLU A 1 78 ? -1.515 5.770 -4.370 1.00 98.00 78 GLU A C 1
ATOM 584 O O . GLU A 1 78 ? -0.845 6.565 -3.702 1.00 98.00 78 GLU A O 1
ATOM 589 N N . LEU A 1 79 ? -1.055 5.259 -5.516 1.00 97.50 79 LEU A N 1
ATOM 590 C CA . LEU A 1 79 ? 0.239 5.606 -6.106 1.00 97.50 79 LEU A CA 1
ATOM 591 C C . LEU A 1 79 ? 0.126 6.853 -6.997 1.00 97.50 79 LEU A C 1
ATOM 593 O O . LEU A 1 79 ? -0.111 6.761 -8.201 1.00 97.50 79 LEU A O 1
ATOM 597 N N . VAL A 1 80 ? 0.364 8.028 -6.416 1.00 95.38 80 VAL A N 1
ATOM 598 C CA . VAL A 1 80 ? 0.150 9.333 -7.082 1.00 95.38 80 VAL A CA 1
ATOM 599 C C . VAL A 1 80 ? 1.247 9.763 -8.069 1.00 95.38 80 VAL A C 1
ATOM 601 O O . VAL A 1 80 ? 1.061 10.708 -8.831 1.00 95.38 80 VAL A O 1
ATOM 604 N N . CYS A 1 81 ? 2.404 9.094 -8.068 1.00 93.69 81 CYS A N 1
ATOM 605 C CA . CYS A 1 81 ? 3.542 9.432 -8.930 1.00 93.69 81 CYS A CA 1
ATOM 606 C C . CYS A 1 81 ? 3.880 8.271 -9.875 1.00 93.69 81 CYS A C 1
ATOM 608 O O . CYS A 1 81 ? 3.200 8.079 -10.880 1.00 93.69 81 CYS A O 1
ATOM 610 N N . SER A 1 82 ? 4.891 7.457 -9.567 1.00 94.50 82 SER A N 1
ATOM 611 C CA . SER A 1 82 ? 5.207 6.229 -10.310 1.00 94.50 82 SER A CA 1
ATOM 612 C C . SER A 1 82 ? 4.322 5.063 -9.858 1.00 94.50 82 SER A C 1
ATOM 614 O O . SER A 1 82 ? 3.912 5.020 -8.703 1.00 94.50 82 SER A O 1
ATOM 616 N N . ASN A 1 83 ? 4.046 4.109 -10.750 1.00 96.62 83 ASN A N 1
ATOM 617 C CA . ASN A 1 83 ? 3.423 2.827 -10.399 1.00 96.62 83 ASN A CA 1
ATOM 618 C C . ASN A 1 83 ? 4.454 1.740 -10.047 1.00 96.62 83 ASN A C 1
ATOM 620 O O . ASN A 1 83 ? 4.099 0.572 -9.937 1.00 96.62 83 ASN A O 1
ATOM 624 N N . SER A 1 84 ? 5.731 2.105 -9.926 1.00 97.06 84 SER A N 1
ATOM 625 C CA . SER A 1 84 ? 6.808 1.187 -9.576 1.00 97.06 84 SER A CA 1
ATOM 626 C C . SER A 1 84 ? 7.232 1.339 -8.119 1.00 97.06 84 SER A C 1
ATOM 628 O O . SER A 1 84 ? 7.551 2.439 -7.666 1.00 97.06 84 SER A O 1
ATOM 630 N N . PHE A 1 85 ? 7.343 0.200 -7.436 1.00 97.06 85 PHE A N 1
ATOM 631 C CA . PHE A 1 85 ? 7.995 0.025 -6.138 1.00 97.06 85 PHE A CA 1
ATOM 632 C C . PHE A 1 85 ? 9.525 -0.094 -6.257 1.00 97.06 85 PHE A C 1
ATOM 634 O O . PHE A 1 85 ? 10.209 -0.358 -5.276 1.00 97.06 85 PHE A O 1
ATOM 641 N N . ARG A 1 86 ? 10.089 0.183 -7.441 1.00 97.44 86 ARG A N 1
ATOM 642 C CA . ARG A 1 86 ? 11.511 0.030 -7.793 1.00 97.44 86 ARG A CA 1
ATOM 643 C C . ARG A 1 86 ? 11.923 -1.445 -7.865 1.00 97.44 86 ARG A C 1
ATOM 645 O O . ARG A 1 86 ? 11.098 -2.301 -8.156 1.00 97.44 86 ARG A O 1
ATOM 652 N N . SER A 1 87 ? 13.221 -1.718 -7.749 1.00 97.00 87 SER A N 1
ATOM 653 C CA . SER A 1 87 ? 13.790 -3.053 -7.947 1.00 97.00 87 SER A CA 1
ATOM 654 C C . SER A 1 87 ? 13.233 -4.059 -6.945 1.00 97.00 87 SER A C 1
ATOM 656 O O . SER A 1 87 ? 13.147 -3.748 -5.761 1.00 97.00 87 SER A O 1
ATOM 658 N N . ASP A 1 88 ? 12.919 -5.260 -7.430 1.00 96.88 88 ASP A N 1
ATOM 659 C CA . ASP A 1 88 ? 12.511 -6.400 -6.597 1.00 96.88 88 ASP A CA 1
ATOM 660 C C . ASP A 1 88 ? 13.632 -7.446 -6.437 1.00 96.88 88 ASP A C 1
ATOM 662 O O . ASP A 1 88 ? 13.410 -8.560 -5.972 1.00 96.88 88 ASP A O 1
ATOM 666 N N . ASP A 1 89 ? 14.862 -7.097 -6.833 1.00 96.81 89 ASP A N 1
ATOM 667 C CA . ASP A 1 89 ? 16.031 -7.961 -6.676 1.00 96.81 89 ASP A CA 1
ATOM 668 C C . ASP A 1 89 ? 16.551 -7.895 -5.235 1.00 96.81 89 ASP A C 1
ATOM 670 O O . ASP A 1 89 ? 17.270 -6.968 -4.853 1.00 96.81 89 ASP A O 1
ATOM 674 N N . ALA A 1 90 ? 16.201 -8.901 -4.436 1.00 96.94 90 ALA A N 1
ATOM 675 C CA . ALA A 1 90 ? 16.622 -9.008 -3.042 1.00 96.94 90 ALA A CA 1
ATOM 676 C C . ALA A 1 90 ? 18.122 -9.284 -2.844 1.00 96.94 90 ALA A C 1
ATOM 678 O O . ALA A 1 90 ? 18.627 -9.139 -1.733 1.00 96.94 90 ALA A O 1
ATOM 679 N N . THR A 1 91 ? 18.843 -9.684 -3.895 1.00 97.25 91 THR A N 1
ATOM 680 C CA . THR A 1 91 ? 20.263 -10.053 -3.803 1.00 97.25 91 THR A CA 1
ATOM 681 C C . THR A 1 91 ?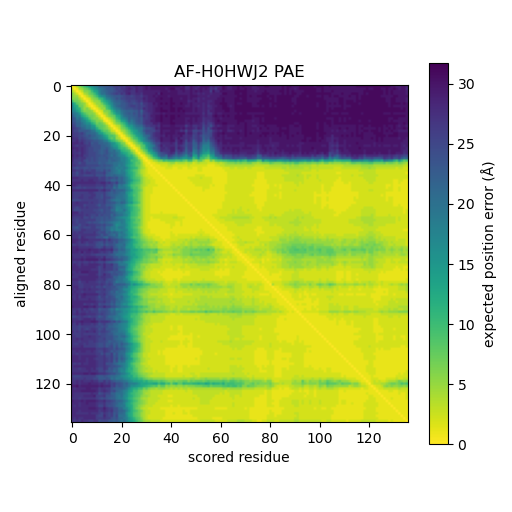 21.197 -8.887 -4.102 1.00 97.25 91 THR A C 1
ATOM 683 O O . THR A 1 91 ? 22.285 -8.812 -3.533 1.00 97.25 91 THR A O 1
ATOM 686 N N . ALA A 1 92 ? 20.769 -7.963 -4.966 1.00 96.56 92 ALA A N 1
ATOM 687 C CA . ALA A 1 92 ? 21.596 -6.854 -5.436 1.00 96.56 92 ALA A CA 1
ATOM 688 C C . ALA A 1 92 ? 21.009 -5.463 -5.142 1.00 96.56 92 ALA A C 1
ATOM 690 O O . ALA A 1 92 ? 21.655 -4.455 -5.442 1.00 96.56 92 ALA A O 1
ATOM 691 N N . ASN A 1 93 ? 19.806 -5.364 -4.558 1.00 97.81 93 ASN A N 1
ATOM 692 C CA . ASN A 1 93 ? 19.163 -4.086 -4.263 1.00 97.81 93 ASN A CA 1
ATOM 693 C C . ASN A 1 93 ? 18.582 -4.020 -2.843 1.00 97.81 93 ASN A C 1
ATOM 695 O O . ASN A 1 93 ? 17.819 -4.883 -2.423 1.00 97.81 93 ASN A O 1
ATOM 699 N N . ALA A 1 94 ? 18.869 -2.930 -2.125 1.00 98.06 94 ALA A N 1
ATOM 700 C CA . ALA A 1 94 ? 18.341 -2.710 -0.778 1.00 98.06 94 ALA A CA 1
ATOM 701 C C . ALA A 1 94 ? 16.802 -2.619 -0.735 1.00 98.06 94 ALA A C 1
ATOM 703 O O . ALA A 1 94 ? 16.192 -3.068 0.229 1.00 98.06 94 ALA A O 1
ATOM 704 N N . VAL A 1 95 ? 16.169 -2.063 -1.776 1.00 97.88 95 VAL A N 1
ATOM 705 C CA . VAL A 1 95 ? 14.701 -1.991 -1.867 1.00 97.88 95 VAL A CA 1
ATOM 706 C C . VAL A 1 95 ? 14.112 -3.384 -2.087 1.00 97.88 95 VAL A C 1
ATOM 708 O O . VAL A 1 95 ? 13.164 -3.753 -1.402 1.00 97.88 95 VAL A O 1
ATOM 711 N N . GLY A 1 96 ? 14.729 -4.187 -2.959 1.00 98.12 96 GLY A N 1
ATOM 712 C CA . GLY A 1 96 ? 14.324 -5.577 -3.171 1.00 98.12 96 GLY A CA 1
ATOM 713 C C . GLY A 1 96 ? 14.489 -6.434 -1.913 1.00 98.12 96 GLY A C 1
ATOM 714 O O . GLY A 1 96 ? 13.629 -7.261 -1.615 1.00 98.12 96 GLY A O 1
ATOM 715 N N . LEU A 1 97 ? 15.547 -6.206 -1.123 1.00 98.50 97 LEU A N 1
ATOM 716 C CA . LEU A 1 97 ? 15.724 -6.889 0.162 1.00 98.50 97 LEU A CA 1
ATOM 717 C C . LEU A 1 97 ? 14.607 -6.511 1.143 1.00 98.50 97 LEU A C 1
ATOM 719 O O . LEU A 1 97 ? 14.000 -7.396 1.743 1.00 98.50 97 LEU A O 1
ATOM 723 N N . LEU A 1 98 ? 14.275 -5.221 1.241 1.00 98.50 98 LEU A N 1
ATOM 724 C CA . LEU A 1 98 ? 13.168 -4.760 2.078 1.00 98.50 98 LEU A CA 1
ATOM 725 C C . LEU A 1 98 ? 11.832 -5.382 1.646 1.00 98.50 98 LEU A C 1
ATOM 727 O O . LEU A 1 98 ? 11.050 -5.799 2.495 1.00 98.50 98 LEU A O 1
ATOM 731 N N . HIS A 1 99 ? 11.570 -5.505 0.344 1.00 98.44 99 HIS A N 1
ATOM 732 C CA . HIS A 1 99 ? 10.377 -6.197 -0.144 1.00 98.44 99 HIS A CA 1
ATOM 733 C C . HIS A 1 99 ? 10.334 -7.659 0.312 1.00 98.44 99 HIS A C 1
ATOM 735 O O . HIS A 1 99 ? 9.286 -8.138 0.746 1.00 98.44 99 HIS A O 1
ATOM 741 N N . ALA A 1 100 ? 11.460 -8.375 0.241 1.00 98.56 100 ALA A N 1
ATOM 742 C CA . ALA A 1 100 ? 11.543 -9.754 0.715 1.00 98.56 100 ALA A CA 1
ATOM 743 C C . ALA A 1 100 ? 11.256 -9.856 2.224 1.00 98.56 100 ALA A C 1
ATOM 745 O O . ALA A 1 100 ? 10.461 -10.699 2.640 1.00 98.56 100 ALA A O 1
ATOM 746 N N . GLU A 1 101 ? 11.822 -8.962 3.036 1.00 98.62 101 GLU A N 1
ATOM 747 C CA . GLU A 1 101 ? 11.541 -8.884 4.476 1.00 98.62 101 GLU A CA 1
ATOM 748 C C . GLU A 1 101 ? 10.063 -8.572 4.755 1.00 98.62 101 GLU A C 1
ATOM 750 O O . GLU A 1 101 ? 9.432 -9.225 5.586 1.00 98.62 101 GLU A O 1
ATOM 755 N N . MET A 1 102 ? 9.471 -7.632 4.014 1.00 98.56 102 MET A N 1
ATOM 756 C CA . MET A 1 102 ? 8.052 -7.290 4.127 1.00 98.56 102 MET A CA 1
ATOM 757 C C . MET A 1 102 ? 7.139 -8.464 3.747 1.00 98.56 102 MET A C 1
ATOM 759 O O . MET A 1 102 ? 6.118 -8.683 4.402 1.00 98.56 102 MET A O 1
ATOM 763 N N . ARG A 1 103 ? 7.501 -9.259 2.730 1.00 98.44 103 ARG A N 1
ATOM 764 C CA . ARG A 1 103 ? 6.774 -10.490 2.377 1.00 98.44 103 ARG A CA 1
ATOM 765 C C . ARG A 1 103 ? 6.834 -11.514 3.510 1.00 98.44 103 ARG A C 1
ATOM 767 O O . ARG A 1 103 ? 5.796 -12.067 3.872 1.00 98.44 103 ARG A O 1
ATOM 774 N N . LEU A 1 104 ? 8.005 -11.714 4.120 1.00 98.44 104 LEU A N 1
ATOM 775 C CA . LEU A 1 104 ? 8.162 -12.594 5.287 1.00 98.44 104 LEU A CA 1
ATOM 776 C C . LEU A 1 104 ? 7.357 -12.107 6.501 1.00 98.44 104 LEU A C 1
ATOM 778 O O . LEU A 1 104 ? 6.805 -12.920 7.238 1.00 98.44 104 LEU A O 1
ATOM 782 N N . ALA A 1 105 ? 7.234 -10.791 6.675 1.00 98.25 105 ALA A N 1
ATOM 783 C CA . ALA A 1 105 ? 6.416 -10.170 7.715 1.00 98.25 105 ALA A CA 1
ATOM 784 C C . ALA A 1 105 ? 4.901 -10.184 7.411 1.00 98.25 105 ALA A C 1
ATOM 786 O O . ALA A 1 105 ? 4.112 -9.620 8.168 1.00 98.25 105 ALA A O 1
ATOM 787 N N . GLY A 1 106 ? 4.465 -10.800 6.306 1.00 98.31 106 GLY A N 1
ATOM 788 C CA . GLY A 1 106 ? 3.052 -10.859 5.941 1.00 98.31 106 GLY A CA 1
ATOM 789 C C . GLY A 1 106 ? 2.467 -9.487 5.597 1.00 98.31 106 GLY A C 1
ATOM 790 O O . GLY A 1 106 ? 1.333 -9.190 5.986 1.00 98.31 106 GLY A O 1
ATOM 791 N N . SER A 1 107 ? 3.221 -8.657 4.872 1.00 98.75 107 SER A N 1
ATOM 792 C CA . SER A 1 107 ? 2.790 -7.318 4.456 1.00 98.75 107 SER A CA 1
ATOM 793 C C . SER A 1 107 ? 1.522 -7.338 3.599 1.00 98.75 107 SER A C 1
ATOM 795 O O . SER A 1 107 ? 1.396 -8.139 2.671 1.00 98.75 107 SER A O 1
ATOM 797 N N . LEU A 1 108 ? 0.586 -6.430 3.894 1.00 98.81 108 LEU A N 1
ATOM 798 C CA 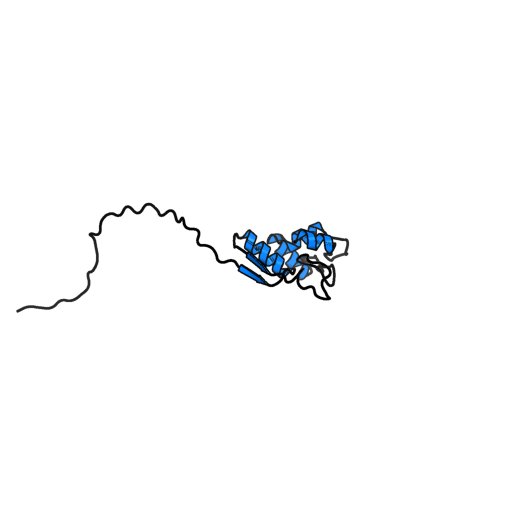. LEU A 1 108 ? -0.576 -6.168 3.037 1.00 98.81 108 LEU A CA 1
ATOM 799 C C . LEU A 1 108 ? -0.146 -5.552 1.708 1.00 98.81 108 LEU A C 1
ATOM 801 O O . LEU A 1 108 ? -0.579 -6.019 0.657 1.00 98.81 108 LEU A O 1
ATOM 805 N N . ILE A 1 109 ? 0.729 -4.549 1.762 1.00 98.75 109 ILE A N 1
ATOM 806 C CA . ILE A 1 109 ? 1.217 -3.831 0.585 1.00 98.75 109 ILE A CA 1
ATOM 807 C C . ILE A 1 109 ? 1.916 -4.780 -0.386 1.00 98.75 109 ILE A C 1
ATOM 809 O O . ILE A 1 109 ? 1.581 -4.779 -1.567 1.00 98.75 109 ILE A O 1
ATOM 813 N N . MET A 1 110 ? 2.821 -5.640 0.090 1.00 98.69 110 MET A N 1
ATOM 814 C CA . MET A 1 110 ? 3.511 -6.574 -0.806 1.00 98.69 110 MET A CA 1
ATOM 815 C C . MET A 1 110 ? 2.561 -7.614 -1.397 1.00 98.69 110 MET A C 1
ATOM 817 O O . MET A 1 110 ? 2.626 -7.866 -2.594 1.00 98.69 110 MET A O 1
ATOM 821 N N . ARG A 1 111 ? 1.617 -8.156 -0.611 1.00 98.69 111 ARG A N 1
ATOM 822 C CA . ARG A 1 111 ? 0.604 -9.080 -1.150 1.00 98.69 111 ARG A CA 1
ATOM 823 C C . ARG A 1 111 ? -0.260 -8.430 -2.231 1.00 98.69 111 ARG A C 1
ATOM 825 O O . ARG A 1 111 ? -0.515 -9.054 -3.257 1.00 98.69 111 ARG A O 1
ATOM 832 N N . ALA A 1 112 ? -0.721 -7.200 -2.002 1.00 98.81 112 ALA A N 1
ATOM 833 C CA . ALA A 1 112 ? -1.527 -6.469 -2.974 1.00 98.81 112 ALA A CA 1
ATOM 834 C C . ALA A 1 112 ? -0.717 -6.132 -4.234 1.00 98.81 112 ALA A C 1
ATOM 836 O O . ALA A 1 112 ? -1.245 -6.247 -5.341 1.00 98.81 112 ALA A O 1
ATOM 837 N N . ALA A 1 113 ? 0.559 -5.764 -4.074 1.00 98.56 113 ALA A N 1
ATOM 838 C CA . ALA A 1 113 ? 1.457 -5.472 -5.184 1.00 98.56 113 ALA A CA 1
ATOM 839 C C . ALA A 1 113 ? 1.735 -6.714 -6.039 1.00 98.56 113 ALA A C 1
ATOM 841 O O . ALA A 1 113 ? 1.599 -6.644 -7.258 1.00 98.56 113 ALA A O 1
ATOM 842 N N . ASP A 1 114 ? 2.034 -7.852 -5.409 1.00 98.25 114 ASP A N 1
ATOM 843 C CA . ASP A 1 114 ? 2.280 -9.125 -6.097 1.00 98.25 114 ASP A CA 1
ATOM 844 C C . ASP A 1 114 ? 1.049 -9.565 -6.914 1.00 98.25 114 ASP A C 1
ATOM 846 O O . ASP A 1 114 ? 1.176 -10.019 -8.051 1.00 98.25 114 ASP A O 1
ATOM 850 N N . ALA A 1 115 ? -0.160 -9.378 -6.371 1.00 98.56 115 ALA A N 1
ATOM 851 C CA . ALA A 1 115 ? -1.410 -9.735 -7.047 1.00 98.56 115 ALA A CA 1
ATOM 852 C C . ALA A 1 115 ? -1.763 -8.831 -8.245 1.00 98.56 115 ALA A C 1
ATOM 854 O O . ALA A 1 115 ? -2.503 -9.259 -9.129 1.00 98.56 115 ALA A O 1
ATOM 855 N N . HIS A 1 116 ? -1.241 -7.602 -8.284 1.00 98.56 116 HIS A N 1
ATOM 856 C CA . HIS A 1 116 ? -1.544 -6.599 -9.315 1.00 98.56 116 HIS A CA 1
ATOM 857 C C . HIS A 1 116 ? -0.308 -6.197 -10.122 1.00 98.56 116 HIS A C 1
ATOM 859 O O . HIS A 1 116 ? -0.263 -5.112 -10.705 1.00 98.56 116 HIS A O 1
ATOM 865 N N . GLN A 1 117 ? 0.713 -7.052 -10.150 1.00 98.19 117 GLN A N 1
ATOM 866 C CA . GLN A 1 117 ? 1.961 -6.772 -10.841 1.00 98.19 117 GLN A CA 1
ATOM 867 C C . GLN A 1 117 ? 1.759 -6.667 -12.363 1.00 98.19 117 GLN A C 1
ATOM 869 O O . GLN A 1 117 ? 1.074 -7.479 -12.985 1.00 98.19 117 GLN A O 1
ATOM 874 N N . VAL A 1 118 ? 2.431 -5.692 -12.979 1.00 98.12 118 VAL A N 1
ATOM 875 C CA . VAL A 1 118 ? 2.519 -5.513 -14.436 1.00 98.12 118 VAL A CA 1
ATOM 876 C C . VAL A 1 118 ? 3.977 -5.620 -14.908 1.00 98.12 118 VAL A C 1
ATOM 878 O O . VAL A 1 118 ? 4.897 -5.389 -14.117 1.00 98.12 118 VAL A O 1
ATOM 881 N N . PRO A 1 119 ? 4.242 -5.962 -16.186 1.00 97.06 119 PRO A N 1
ATOM 882 C CA . PRO A 1 119 ? 5.610 -6.074 -16.694 1.00 97.06 119 PRO A CA 1
ATOM 883 C C . PRO A 1 119 ? 6.412 -4.769 -16.545 1.00 97.06 119 PRO A C 1
ATOM 885 O O . PRO A 1 119 ? 6.005 -3.729 -17.061 1.00 97.06 119 PRO A O 1
ATOM 888 N N . ALA A 1 120 ? 7.575 -4.824 -15.880 1.00 93.75 120 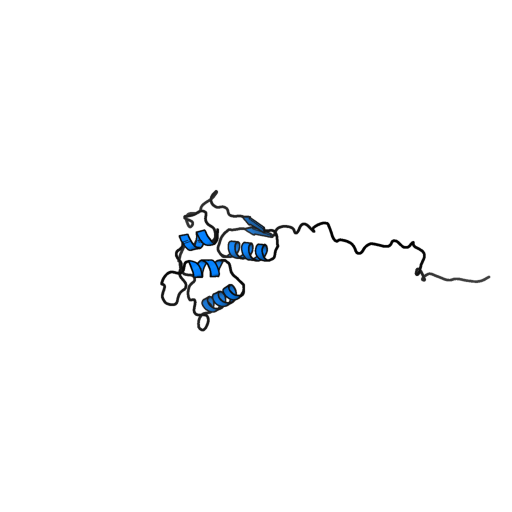ALA A N 1
ATOM 889 C CA . ALA A 1 120 ? 8.434 -3.652 -15.647 1.00 93.75 120 ALA A CA 1
ATOM 890 C C . ALA A 1 120 ? 9.943 -3.975 -15.572 1.00 93.75 120 ALA A C 1
ATOM 892 O O . ALA A 1 120 ? 10.717 -3.302 -14.887 1.00 93.75 120 ALA A O 1
ATOM 893 N N . GLY A 1 121 ? 10.387 -5.008 -16.294 1.00 90.88 121 GLY A N 1
ATOM 894 C CA . GLY A 1 121 ? 11.785 -5.446 -16.266 1.00 90.88 121 GLY A CA 1
ATOM 895 C C . GLY A 1 121 ? 12.177 -5.973 -14.883 1.00 90.88 121 GLY A C 1
ATOM 896 O O . GLY A 1 121 ? 11.502 -6.845 -14.351 1.00 90.88 121 GLY A O 1
ATOM 897 N N . GLY A 1 122 ? 13.262 -5.449 -14.303 1.00 88.31 122 GLY A N 1
ATOM 898 C CA . GLY A 1 122 ? 13.745 -5.835 -12.965 1.00 88.31 122 GLY A CA 1
ATOM 899 C C . GLY A 1 122 ? 13.078 -5.098 -11.794 1.00 88.31 122 GLY A C 1
ATOM 900 O O . GLY A 1 122 ? 13.534 -5.215 -10.654 1.00 88.31 122 GLY A O 1
ATOM 901 N N . ALA A 1 123 ? 12.057 -4.285 -12.068 1.00 95.62 123 ALA A N 1
ATOM 902 C CA . ALA A 1 123 ? 11.298 -3.569 -11.055 1.00 95.62 123 ALA A CA 1
ATOM 903 C C . ALA A 1 123 ? 9.947 -4.238 -10.787 1.00 95.62 123 ALA A C 1
ATOM 905 O O . ALA A 1 123 ? 9.316 -4.770 -11.699 1.00 95.62 123 ALA A O 1
ATOM 906 N N . LEU A 1 124 ? 9.474 -4.126 -9.548 1.00 97.69 124 LEU A N 1
ATOM 907 C CA . LEU A 1 124 ? 8.082 -4.364 -9.204 1.00 97.69 124 LEU A CA 1
ATOM 908 C C . LEU A 1 124 ? 7.282 -3.122 -9.601 1.00 97.69 124 LEU A C 1
ATOM 910 O O . LEU A 1 124 ? 7.519 -2.023 -9.091 1.00 97.69 124 LEU A O 1
ATOM 914 N N . ALA A 1 125 ? 6.356 -3.273 -10.539 1.00 98.31 125 ALA A N 1
ATOM 915 C CA . ALA A 1 125 ? 5.373 -2.252 -10.872 1.00 98.31 125 ALA A CA 1
ATOM 916 C C . ALA A 1 125 ? 3.981 -2.858 -10.882 1.00 98.31 125 ALA A C 1
ATOM 918 O O . ALA A 1 125 ? 3.837 -4.054 -11.123 1.00 98.31 125 ALA A O 1
ATOM 919 N N . VAL A 1 126 ? 2.972 -2.031 -10.628 1.00 98.62 126 VAL A N 1
ATOM 920 C CA . VAL A 1 126 ? 1.597 -2.490 -10.426 1.00 98.62 126 VAL A CA 1
ATOM 921 C C . VAL A 1 126 ? 0.604 -1.758 -11.323 1.00 98.62 126 VAL A C 1
ATOM 923 O O . VAL A 1 126 ? 0.851 -0.629 -11.767 1.00 98.62 126 VAL A O 1
ATOM 926 N N . ASP A 1 127 ? -0.538 -2.392 -11.565 1.00 98.19 127 ASP A N 1
ATOM 927 C CA . ASP A 1 127 ? -1.769 -1.686 -11.908 1.00 98.19 127 ASP A CA 1
ATOM 928 C C . ASP A 1 127 ? -2.175 -0.835 -10.697 1.00 98.19 127 ASP A C 1
ATOM 930 O O . ASP A 1 127 ? -2.398 -1.368 -9.610 1.00 98.19 127 ASP A O 1
ATOM 934 N N . ARG A 1 128 ? -2.197 0.496 -10.857 1.00 97.88 128 ARG A N 1
ATOM 935 C CA . ARG A 1 128 ? -2.402 1.422 -9.731 1.00 97.88 128 ARG A CA 1
ATOM 936 C C . ARG A 1 128 ? -3.775 1.258 -9.090 1.00 97.88 128 ARG A C 1
ATOM 938 O O . ARG A 1 128 ? -3.856 1.296 -7.865 1.00 97.88 128 ARG A O 1
ATOM 945 N N . ASP A 1 129 ? -4.805 1.107 -9.913 1.00 97.25 129 ASP A N 1
ATOM 946 C CA . ASP A 1 129 ? -6.195 1.143 -9.471 1.00 97.25 129 ASP A CA 1
ATOM 947 C C . ASP A 1 129 ? -6.573 -0.206 -8.853 1.00 97.25 129 ASP A C 1
ATOM 949 O O . ASP A 1 129 ? -7.179 -0.254 -7.786 1.00 97.25 129 ASP A O 1
ATOM 953 N N . GLY A 1 130 ? -6.133 -1.311 -9.466 1.00 98.31 130 GLY A N 1
ATOM 954 C CA . GLY A 1 130 ? -6.278 -2.645 -8.884 1.00 98.31 130 GLY A CA 1
ATOM 955 C C . GLY A 1 130 ? -5.531 -2.778 -7.555 1.00 98.31 130 GLY A C 1
ATOM 956 O O . GLY A 1 130 ? -6.081 -3.284 -6.576 1.00 98.31 130 GLY A O 1
ATOM 957 N N . PHE A 1 131 ? -4.302 -2.255 -7.485 1.00 98.75 131 PHE A N 1
ATOM 958 C CA . PHE A 1 131 ? -3.509 -2.255 -6.259 1.00 98.75 131 PHE A CA 1
ATOM 959 C C . PHE A 1 131 ? -4.189 -1.488 -5.115 1.00 98.75 131 PHE A C 1
ATOM 961 O O . PHE A 1 131 ? -4.345 -2.042 -4.027 1.00 98.75 131 PHE A O 1
ATOM 968 N N . SER A 1 132 ? -4.599 -0.233 -5.334 1.00 98.31 132 SER A N 1
ATOM 969 C CA . SER A 1 132 ? -5.213 0.585 -4.276 1.00 98.31 132 SER A CA 1
ATOM 970 C C . SER A 1 132 ? -6.576 0.039 -3.845 1.00 98.31 132 SER A C 1
ATOM 972 O O . SER A 1 132 ? -6.892 0.049 -2.651 1.00 98.31 132 SER A O 1
ATOM 974 N N . ALA A 1 133 ? -7.355 -0.505 -4.785 1.00 98.25 133 ALA A N 1
ATOM 975 C CA . ALA A 1 133 ? -8.621 -1.168 -4.492 1.00 98.25 133 ALA A CA 1
ATOM 976 C C . ALA A 1 133 ? -8.434 -2.419 -3.622 1.00 98.25 133 ALA A C 1
ATOM 978 O O . ALA A 1 133 ? -9.253 -2.676 -2.752 1.00 98.25 133 ALA A O 1
ATOM 979 N N . ALA A 1 134 ? -7.352 -3.178 -3.814 1.00 98.50 134 ALA A N 1
ATOM 980 C CA . ALA A 1 134 ? -7.065 -4.361 -3.004 1.00 98.50 134 ALA A CA 1
ATOM 981 C C . ALA A 1 134 ? -6.552 -4.042 -1.588 1.00 98.50 134 ALA A C 1
ATOM 983 O O . ALA A 1 134 ? -6.601 -4.906 -0.712 1.00 98.50 134 ALA A O 1
ATOM 984 N N . VAL A 1 135 ? -6.024 -2.833 -1.365 1.00 98.50 135 VAL A N 1
ATOM 985 C CA . VAL A 1 135 ? -5.594 -2.362 -0.037 1.00 98.50 135 VAL A CA 1
ATOM 986 C C . VAL A 1 135 ? -6.760 -1.780 0.774 1.00 98.50 135 VAL A C 1
ATOM 988 O O . VAL A 1 135 ? -6.701 -1.806 2.004 1.00 98.50 135 VAL A O 1
ATOM 991 N N . THR A 1 136 ? -7.777 -1.238 0.097 1.00 97.19 136 THR A N 1
ATOM 992 C CA . THR A 1 136 ? -8.942 -0.562 0.698 1.00 97.19 136 THR A CA 1
ATOM 993 C C . THR A 1 136 ? -9.973 -1.560 1.216 1.00 97.19 136 THR A C 1
ATOM 995 O O . THR A 1 136 ? -10.458 -1.347 2.351 1.00 97.19 136 THR A O 1
#

Radius of gyration: 27.9 Å; Cα contacts (8 Å, |Δi|>4): 170; chains: 1; bounding box: 36×37×104 Å

Mean predicted aligned error: 10.9 Å

Foldseek 3Di:
DDDDDDDDDPDDDDDDDPPPDPDPPPDPPPQDADEAEALAQVSLQVQVLCVVVVGHYDYDHCPPVDDDPQDDDRFGRADSDFQWLFALPLPPDPSVVVLVVCVVVVTQLSVLQVVAFDDDPRIRGGDRVSSRVSSD